Protein AF-A0A3Q0IQV8-F1 (afdb_monomer_lite)

Sequence (114 aa):
MNAAEHHQATDVEWDPTGRYVMSGVSLWKTKADTGYWQWSFQGKIIKRFNSPTFCQLRWRPRPASLLSKEQVDKIKKSLKKYTPAFEAKDRQRMNKASKVREMDEGRGQKSVTN

Secondary structure (DSSP, 8-state):
------TT--EEEE-TTSSEEEEEE-TTT-SSS-EEEEEETTS-EEEEEE-TT-----PPPPPPPSS-HHHHHHHHHHHHHHHHHHHHHHHHHHHHHHHHHHHHHHHHHHTS--

Organism: Diaphorina citri (NCBI:txid121845)

pLDDT: mean 85.25, std 12.49, range [41.38, 95.31]

InterPro domains:
  IPR011400 Eukaryotic translation initiation factor 3 subunit B [PTHR14068] (1-102)
  IPR013979 Translation initiation factor, beta propellor-like domain [PF08662] (1-56)

Foldseek 3Di:
DPDDDDPQFDDKDAAPVNQKIKTFRACVVDQPQGWMWIAGNVRHTPDTDTDSHHHDDDHDDDDDDPDDPVRVVVCVVCVVVCVVVVVVVVVVVVVVVVVVVVVVVVVVVVVVPD

Structure (mmCIF, N/CA/C/O backbone):
data_AF-A0A3Q0IQV8-F1
#
_entry.id   AF-A0A3Q0IQV8-F1
#
loop_
_atom_site.group_PDB
_atom_site.id
_atom_site.type_symbol
_atom_site.label_atom_id
_atom_site.label_alt_id
_atom_site.label_comp_id
_atom_site.label_asym_id
_atom_site.label_entity_id
_atom_site.label_seq_id
_atom_site.pdbx_PDB_ins_code
_atom_site.Cartn_x
_atom_site.Cartn_y
_atom_site.Cartn_z
_atom_site.occupancy
_atom_site.B_iso_or_equiv
_atom_site.auth_seq_id
_atom_site.auth_comp_id
_atom_site.auth_asym_id
_atom_site.auth_atom_id
_atom_site.pdbx_PDB_model_num
ATOM 1 N N . MET A 1 1 ? 3.872 20.881 -4.314 1.00 44.56 1 MET A N 1
ATOM 2 C CA . MET A 1 1 ? 3.440 19.507 -4.653 1.00 44.56 1 MET A CA 1
ATOM 3 C C . MET A 1 1 ? 4.690 18.678 -4.860 1.00 44.56 1 MET A C 1
ATOM 5 O O . MET A 1 1 ? 5.483 19.046 -5.712 1.00 44.56 1 MET A O 1
ATOM 9 N N . ASN A 1 2 ? 4.903 17.621 -4.074 1.00 57.75 2 ASN A N 1
ATOM 10 C CA . ASN A 1 2 ? 5.966 16.660 -4.374 1.00 57.75 2 ASN A CA 1
ATOM 11 C C . ASN A 1 2 ? 5.451 15.757 -5.494 1.00 57.75 2 ASN A C 1
ATOM 13 O O . ASN A 1 2 ? 4.668 14.847 -5.233 1.00 57.75 2 ASN A O 1
ATOM 17 N N . ALA A 1 3 ? 5.814 16.070 -6.735 1.00 65.06 3 ALA A N 1
ATOM 18 C CA . ALA A 1 3 ? 5.588 15.177 -7.859 1.00 65.06 3 ALA A CA 1
ATOM 19 C C . ALA A 1 3 ? 6.676 14.104 -7.821 1.00 65.06 3 ALA A C 1
ATOM 21 O O . ALA A 1 3 ? 7.862 14.417 -7.733 1.00 65.06 3 ALA A O 1
ATOM 22 N N . ALA A 1 4 ? 6.269 12.843 -7.822 1.00 79.00 4 ALA A N 1
ATOM 23 C CA . ALA A 1 4 ? 7.186 11.726 -7.902 1.00 79.00 4 ALA A CA 1
ATOM 24 C C . ALA A 1 4 ? 6.721 10.811 -9.031 1.00 79.00 4 ALA A C 1
ATOM 26 O O . ALA A 1 4 ? 5.536 10.494 -9.137 1.00 79.00 4 ALA A O 1
ATOM 27 N N . GLU A 1 5 ? 7.655 10.449 -9.903 1.00 87.19 5 GLU A N 1
ATOM 28 C CA . GLU A 1 5 ? 7.357 9.849 -11.200 1.00 87.19 5 GLU A CA 1
ATOM 29 C C . GLU A 1 5 ? 7.747 8.375 -11.228 1.00 87.19 5 GLU A C 1
ATOM 31 O O . GLU A 1 5 ? 8.796 7.995 -10.712 1.00 87.19 5 GLU A O 1
ATOM 36 N N . HIS A 1 6 ? 6.906 7.550 -11.856 1.00 89.06 6 HIS A N 1
ATOM 37 C CA . HIS A 1 6 ? 7.214 6.165 -12.198 1.00 89.06 6 HIS A CA 1
ATOM 38 C C . HIS A 1 6 ? 7.140 6.022 -13.715 1.00 89.06 6 HIS A C 1
ATOM 40 O O . HIS A 1 6 ? 6.059 5.869 -14.287 1.00 89.06 6 HIS A O 1
ATOM 46 N N . HIS A 1 7 ? 8.292 6.127 -14.371 1.00 89.00 7 HIS A N 1
ATOM 47 C CA . HIS A 1 7 ? 8.364 6.014 -15.822 1.00 89.00 7 HIS A CA 1
ATOM 48 C C . HIS A 1 7 ? 7.900 4.633 -16.284 1.00 89.00 7 HIS A C 1
ATOM 50 O O . HIS A 1 7 ? 8.180 3.627 -15.638 1.00 89.00 7 HIS A O 1
ATOM 56 N N . GLN A 1 8 ? 7.178 4.610 -17.406 1.00 90.44 8 GLN A N 1
ATOM 57 C CA . GLN A 1 8 ? 6.636 3.395 -18.022 1.00 90.44 8 GLN A CA 1
ATOM 58 C C . GLN A 1 8 ? 5.690 2.580 -17.126 1.00 90.44 8 GLN A C 1
ATOM 60 O O . GLN A 1 8 ? 5.437 1.416 -17.426 1.00 90.44 8 GLN A O 1
ATOM 65 N N . ALA A 1 9 ? 5.132 3.174 -16.062 1.00 91.38 9 ALA A N 1
ATOM 66 C CA . ALA A 1 9 ? 4.147 2.506 -15.220 1.00 91.38 9 ALA A CA 1
ATOM 67 C C . ALA A 1 9 ? 2.972 1.998 -16.065 1.00 91.38 9 ALA A C 1
ATOM 69 O O . ALA A 1 9 ? 2.295 2.757 -16.760 1.00 91.38 9 ALA A O 1
ATOM 70 N N . THR A 1 10 ? 2.739 0.694 -15.996 1.00 92.88 10 THR A N 1
ATOM 71 C CA . THR A 1 10 ? 1.736 0.001 -16.794 1.00 92.88 10 THR A CA 1
ATOM 72 C C . THR A 1 10 ? 0.444 -0.240 -16.044 1.00 92.88 10 THR A C 1
ATOM 74 O O . THR A 1 10 ? -0.606 -0.362 -16.676 1.00 92.88 10 THR A O 1
ATOM 77 N N . ASP A 1 11 ? 0.536 -0.369 -14.721 1.00 92.56 11 ASP A N 1
ATOM 78 C CA . ASP A 1 11 ? -0.567 -0.727 -13.840 1.00 92.56 11 ASP A CA 1
ATOM 79 C C . ASP A 1 11 ? -0.451 0.073 -12.537 1.00 92.56 11 ASP A C 1
ATOM 81 O O . ASP A 1 11 ? 0.646 0.266 -12.005 1.00 92.56 11 ASP A O 1
ATOM 85 N N . VAL A 1 12 ? -1.588 0.547 -12.024 1.00 94.25 12 VAL A N 1
ATOM 86 C CA . VAL A 1 12 ? -1.685 1.305 -10.771 1.00 94.25 12 VAL A CA 1
ATOM 87 C C . VAL A 1 12 ? -2.863 0.769 -9.969 1.00 94.25 12 VAL A C 1
ATOM 89 O O . VAL A 1 12 ? -3.970 0.664 -10.495 1.00 94.25 12 VAL A O 1
ATOM 92 N N . GLU A 1 13 ? -2.641 0.437 -8.698 1.00 94.12 13 GLU A N 1
ATOM 93 C CA . GLU A 1 13 ? -3.687 -0.099 -7.825 1.00 94.12 13 GLU A CA 1
ATOM 94 C C . GLU A 1 13 ? -3.569 0.439 -6.395 1.00 94.12 13 GLU A C 1
ATOM 96 O O . GLU A 1 13 ? -2.489 0.482 -5.795 1.00 94.12 13 GLU A O 1
ATOM 101 N N . TRP A 1 14 ? -4.715 0.809 -5.831 1.00 94.06 14 TRP A N 1
ATOM 102 C CA . TRP A 1 14 ? -4.845 1.208 -4.435 1.00 94.06 14 TRP A CA 1
ATOM 103 C C . TRP A 1 14 ? -5.067 0.002 -3.541 1.00 94.06 14 TRP A C 1
ATOM 105 O O . TRP A 1 14 ? -5.815 -0.914 -3.885 1.00 94.06 14 TRP A O 1
ATOM 115 N N . ASP A 1 15 ? -4.456 0.022 -2.360 1.00 93.69 15 ASP A N 1
ATOM 116 C CA . ASP A 1 15 ? -4.752 -0.997 -1.369 1.00 93.69 15 ASP A CA 1
ATOM 117 C C . ASP A 1 15 ? -6.200 -0.841 -0.856 1.00 93.69 15 ASP A C 1
ATOM 119 O O . ASP A 1 15 ? -6.707 0.281 -0.782 1.00 93.69 15 ASP A O 1
ATOM 123 N N . PRO A 1 16 ? -6.874 -1.921 -0.416 1.00 90.88 16 PRO A N 1
ATOM 124 C CA . PRO A 1 16 ? -8.252 -1.851 0.079 1.00 90.88 16 PRO A CA 1
ATOM 125 C C . PRO A 1 16 ? -8.471 -0.904 1.271 1.00 90.88 16 PRO A C 1
ATOM 127 O O . PRO A 1 16 ? -9.612 -0.666 1.663 1.00 90.88 16 PRO A O 1
ATOM 130 N N . THR A 1 17 ? -7.401 -0.416 1.912 1.00 88.56 17 THR A N 1
ATOM 131 C CA . THR A 1 17 ? -7.463 0.561 3.009 1.00 88.56 17 THR A CA 1
ATOM 132 C C . THR A 1 17 ? -7.187 2.002 2.575 1.00 88.56 17 THR A C 1
ATOM 134 O O . THR A 1 17 ? -7.426 2.904 3.375 1.00 88.56 17 THR A O 1
ATOM 137 N N . GLY A 1 18 ? -6.707 2.228 1.347 1.00 91.00 18 GLY A N 1
ATOM 138 C CA . GLY A 1 18 ? -6.386 3.549 0.794 1.00 91.00 18 GLY A CA 1
ATOM 139 C C . GLY A 1 18 ? -5.144 4.223 1.392 1.00 91.00 18 GLY A C 1
ATOM 140 O O . GLY A 1 18 ? -4.935 5.417 1.201 1.00 91.00 18 GLY A O 1
ATOM 141 N N . ARG A 1 19 ? -4.320 3.494 2.150 1.00 92.31 19 ARG A N 1
ATOM 142 C CA . ARG A 1 19 ? -3.093 4.018 2.778 1.00 92.31 19 ARG A CA 1
ATOM 143 C C . ARG A 1 19 ? -1.876 3.930 1.864 1.00 92.31 19 ARG A C 1
ATOM 145 O O . ARG A 1 19 ? -0.910 4.668 2.081 1.00 92.31 19 ARG A O 1
ATOM 152 N N . TYR A 1 20 ? -1.922 3.046 0.875 1.00 95.00 20 TYR A N 1
ATOM 153 C CA . TYR A 1 20 ? -0.833 2.748 -0.035 1.00 95.00 20 TYR A CA 1
ATOM 154 C C . TYR A 1 20 ? -1.317 2.689 -1.482 1.00 95.00 20 TYR A C 1
ATOM 156 O O . TYR A 1 20 ? -2.386 2.157 -1.786 1.00 95.00 20 TYR A O 1
ATOM 164 N N . VAL A 1 21 ? -0.468 3.182 -2.377 1.00 94.94 21 VAL A N 1
ATOM 165 C CA . VAL A 1 21 ? -0.601 2.999 -3.826 1.00 94.94 21 VAL A CA 1
ATOM 166 C C . VAL A 1 21 ? 0.520 2.088 -4.277 1.00 94.94 21 VAL A C 1
ATOM 168 O O . VAL A 1 21 ? 1.641 2.187 -3.777 1.00 94.94 21 VAL A O 1
ATOM 171 N N . MET A 1 22 ? 0.237 1.229 -5.243 1.00 94.94 22 MET A N 1
ATOM 172 C CA . MET A 1 22 ? 1.261 0.522 -6.000 1.00 94.94 22 MET A CA 1
ATOM 173 C C . MET A 1 22 ? 1.199 0.987 -7.436 1.00 94.94 22 MET A C 1
ATOM 175 O O . MET A 1 22 ? 0.115 1.081 -8.004 1.00 94.94 22 MET A O 1
ATOM 179 N N . SER A 1 23 ? 2.359 1.220 -8.028 1.00 95.19 23 SER A N 1
ATOM 180 C CA . SER A 1 23 ? 2.488 1.290 -9.478 1.00 95.19 23 SER A CA 1
ATOM 181 C C . SER A 1 23 ? 3.516 0.268 -9.934 1.00 95.19 23 SER A C 1
ATOM 183 O O . SER A 1 23 ? 4.516 0.052 -9.253 1.00 95.19 23 SER A O 1
ATOM 185 N N . GLY A 1 24 ? 3.251 -0.409 -11.044 1.00 94.94 24 GLY A N 1
ATOM 186 C CA . GLY A 1 24 ? 4.095 -1.475 -11.571 1.00 94.94 24 GLY A CA 1
ATOM 187 C C . GLY A 1 24 ? 4.384 -1.303 -13.051 1.00 94.94 24 GLY A C 1
ATOM 188 O O . GLY A 1 24 ? 3.607 -0.668 -13.758 1.00 94.94 24 GLY A O 1
ATOM 189 N N . VAL A 1 25 ? 5.494 -1.884 -13.495 1.00 95.19 25 VAL A N 1
ATOM 190 C CA . VAL A 1 25 ? 5.911 -2.003 -14.895 1.00 95.19 25 VAL A CA 1
ATOM 191 C C . VAL A 1 25 ? 5.957 -3.487 -15.220 1.00 95.19 25 VAL A C 1
ATOM 193 O O . VAL A 1 25 ? 6.883 -4.187 -14.813 1.00 95.19 25 VAL A O 1
ATOM 196 N N . SER A 1 26 ? 4.920 -3.977 -15.893 1.00 92.88 26 SER A N 1
ATOM 197 C CA . SER A 1 26 ? 4.748 -5.390 -16.229 1.00 92.88 26 SER A CA 1
ATOM 198 C C . SER A 1 26 ? 5.650 -5.825 -17.384 1.00 92.88 26 SER A C 1
ATOM 200 O O . SER A 1 26 ? 5.658 -5.193 -18.443 1.00 92.88 26 SER A O 1
ATOM 202 N N . LEU A 1 27 ? 6.289 -6.986 -17.220 1.00 93.81 27 LEU A N 1
ATOM 203 C CA . LEU A 1 27 ? 7.024 -7.704 -18.264 1.00 93.81 27 LEU A CA 1
ATOM 204 C C . LEU A 1 27 ? 6.182 -7.946 -19.522 1.00 93.81 27 LEU A C 1
ATOM 206 O O . LEU A 1 27 ? 6.714 -7.994 -20.629 1.00 93.81 27 LEU A O 1
ATOM 210 N N . TRP A 1 28 ? 4.865 -8.109 -19.373 1.00 91.44 28 TRP A N 1
ATOM 211 C CA . TRP A 1 28 ? 3.978 -8.365 -20.509 1.00 91.4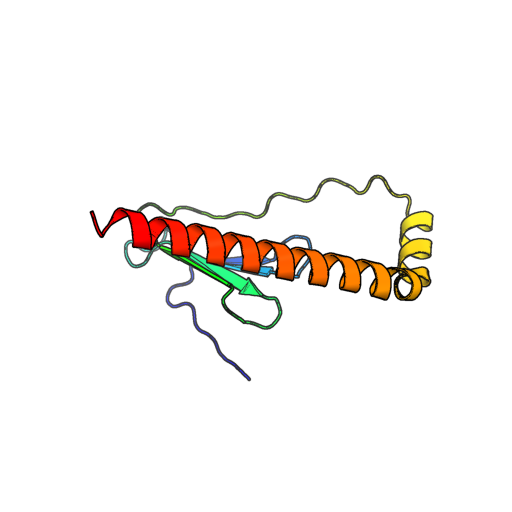4 28 TRP A CA 1
ATOM 212 C C . TRP A 1 28 ? 3.858 -7.170 -21.456 1.00 91.44 28 TRP A C 1
ATOM 214 O O . TRP A 1 28 ? 3.518 -7.352 -22.621 1.00 91.44 28 TRP A O 1
ATOM 224 N N . LYS A 1 29 ? 4.124 -5.958 -20.961 1.00 88.75 29 LYS A N 1
ATOM 225 C CA . LYS A 1 29 ? 3.991 -4.707 -21.716 1.00 88.75 29 LYS A CA 1
ATOM 226 C C . LYS A 1 29 ? 5.356 -4.107 -22.068 1.00 88.75 29 LYS A C 1
ATOM 228 O O . LYS A 1 29 ? 5.526 -3.637 -23.189 1.00 88.75 29 LYS A O 1
ATOM 233 N N . THR A 1 30 ? 6.333 -4.179 -21.159 1.00 87.00 30 THR A N 1
ATOM 234 C CA . THR A 1 30 ? 7.682 -3.626 -21.359 1.00 87.00 30 THR A CA 1
ATOM 235 C C . THR A 1 30 ? 8.748 -4.608 -20.878 1.00 87.00 30 THR A C 1
ATOM 237 O O . THR A 1 30 ? 8.577 -5.257 -19.856 1.00 87.00 30 THR A O 1
ATOM 240 N N . LYS A 1 31 ? 9.868 -4.721 -21.606 1.00 81.81 31 LYS A N 1
ATOM 241 C CA . LYS A 1 31 ? 10.978 -5.640 -21.272 1.00 81.81 31 LYS A CA 1
ATOM 242 C C . LYS A 1 31 ? 12.101 -5.005 -20.441 1.00 81.81 31 LYS A C 1
ATOM 244 O O . LYS A 1 31 ? 13.030 -5.703 -20.053 1.00 81.81 31 LYS A O 1
ATOM 249 N N . ALA A 1 32 ? 12.039 -3.697 -20.210 1.00 86.50 32 ALA A N 1
ATOM 250 C CA . ALA A 1 32 ? 13.026 -2.930 -19.458 1.00 86.50 32 ALA A CA 1
ATOM 251 C C . ALA A 1 32 ? 12.413 -2.407 -18.153 1.00 86.50 32 ALA A C 1
ATOM 253 O O . ALA A 1 32 ? 11.207 -2.175 -18.092 1.00 86.50 32 ALA A O 1
ATOM 254 N N . ASP A 1 33 ? 13.250 -2.255 -17.124 1.00 86.62 33 ASP A N 1
ATOM 255 C CA . ASP A 1 33 ? 12.905 -1.667 -15.820 1.00 86.62 33 ASP A CA 1
ATOM 256 C C . ASP A 1 33 ? 11.630 -2.223 -15.163 1.00 86.62 33 ASP A C 1
ATOM 258 O O . ASP A 1 33 ? 10.900 -1.527 -14.455 1.00 86.62 33 ASP A O 1
ATOM 262 N N . THR A 1 34 ? 11.378 -3.518 -15.361 1.00 93.62 34 THR A N 1
ATOM 263 C CA . THR A 1 34 ? 10.206 -4.198 -14.815 1.00 93.62 34 THR A CA 1
ATOM 264 C C . THR A 1 34 ? 10.282 -4.306 -13.294 1.00 93.62 34 THR A C 1
ATOM 266 O O . THR A 1 34 ? 11.336 -4.563 -12.697 1.00 93.62 34 THR A O 1
ATOM 269 N N . GLY A 1 35 ? 9.141 -4.120 -12.635 1.00 94.75 35 GLY A N 1
ATOM 270 C CA . GLY A 1 35 ? 9.087 -4.053 -11.180 1.00 94.7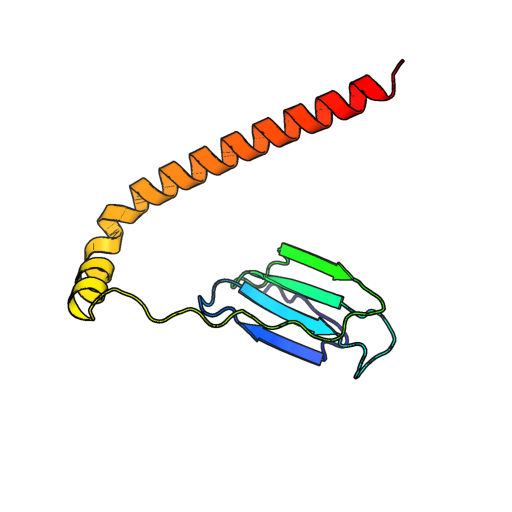5 35 GLY A CA 1
ATOM 271 C C . GLY A 1 35 ? 7.861 -3.327 -10.651 1.00 94.75 35 GLY A C 1
ATOM 272 O O . GLY A 1 35 ? 6.909 -3.058 -11.379 1.00 94.75 35 GLY A O 1
ATOM 273 N N . TYR A 1 36 ? 7.882 -2.998 -9.362 1.00 94.88 36 TYR A N 1
ATOM 274 C CA . TYR A 1 36 ? 6.834 -2.219 -8.718 1.00 94.88 36 TYR A CA 1
ATOM 275 C C . TYR A 1 36 ? 7.388 -1.233 -7.699 1.00 94.88 36 TYR A C 1
ATOM 277 O O . TYR A 1 36 ? 8.420 -1.445 -7.058 1.00 94.88 36 TYR A O 1
ATOM 285 N N . TRP A 1 37 ? 6.670 -0.133 -7.532 1.00 95.12 37 TRP A N 1
ATOM 286 C CA . TRP A 1 37 ? 6.958 0.908 -6.566 1.00 95.12 37 TRP A CA 1
ATOM 287 C C . TRP A 1 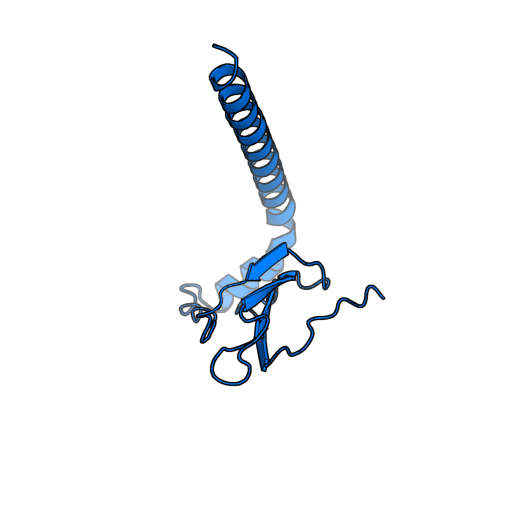37 ? 5.765 1.026 -5.628 1.00 95.12 37 TRP A C 1
ATOM 289 O O . TRP A 1 37 ? 4.611 1.071 -6.057 1.00 95.12 37 TRP A O 1
ATOM 299 N N . GLN A 1 38 ? 6.063 1.046 -4.335 1.00 95.31 38 GLN A N 1
ATOM 300 C CA . GLN A 1 38 ? 5.092 1.238 -3.275 1.00 95.31 38 GLN A CA 1
ATOM 301 C C . GLN A 1 38 ? 5.154 2.672 -2.776 1.00 95.31 38 GLN A C 1
ATOM 303 O O . GLN A 1 38 ? 6.216 3.160 -2.378 1.00 95.31 38 GLN A O 1
ATOM 308 N N . TRP A 1 39 ? 3.992 3.302 -2.720 1.00 94.44 39 TRP A N 1
ATOM 309 C CA . TRP A 1 39 ? 3.803 4.683 -2.315 1.00 94.44 39 TRP A CA 1
ATOM 310 C C . TRP A 1 39 ? 2.918 4.743 -1.082 1.00 94.44 39 TRP A C 1
ATOM 312 O O . TRP A 1 39 ? 1.990 3.948 -0.932 1.00 94.44 39 TRP A O 1
ATOM 322 N N . SER A 1 40 ? 3.164 5.711 -0.211 1.00 93.44 40 SER A N 1
ATOM 323 C CA . SER A 1 40 ? 2.174 6.136 0.770 1.00 93.44 40 SER A CA 1
ATOM 324 C C . SER A 1 40 ? 1.082 6.955 0.084 1.00 93.44 40 SER A C 1
ATOM 326 O O . SER A 1 40 ? 1.309 7.547 -0.972 1.00 93.44 40 SER A O 1
ATOM 328 N N . PHE A 1 41 ? -0.079 7.081 0.726 1.00 90.25 41 PHE A N 1
ATOM 329 C CA . PHE A 1 41 ? -1.157 7.966 0.263 1.00 90.25 41 PHE A CA 1
ATOM 330 C C . PHE A 1 41 ? -0.724 9.438 0.087 1.00 90.25 41 PHE A C 1
ATOM 332 O O . PHE A 1 41 ? -1.388 10.199 -0.604 1.00 90.25 41 PHE A O 1
ATOM 339 N N . GLN A 1 42 ? 0.392 9.846 0.705 1.00 90.31 42 GLN A N 1
ATOM 340 C CA . GLN A 1 42 ? 0.978 11.185 0.577 1.00 90.31 42 GLN A CA 1
ATOM 341 C C . GLN A 1 42 ? 1.903 11.325 -0.646 1.00 90.31 42 GLN A C 1
ATOM 343 O O . GLN A 1 42 ? 2.546 12.362 -0.801 1.00 90.31 42 GLN A O 1
ATOM 348 N N . GLY A 1 43 ? 2.048 10.276 -1.461 1.00 88.75 43 GLY A N 1
ATOM 349 C CA . GLY A 1 43 ? 2.955 10.247 -2.610 1.00 88.75 43 GLY A CA 1
ATOM 350 C C . GLY A 1 43 ? 4.422 9.984 -2.252 1.00 88.75 43 GLY A C 1
ATOM 351 O O . GLY A 1 43 ? 5.297 10.163 -3.094 1.00 88.75 43 GLY A O 1
ATOM 352 N N . LYS A 1 44 ? 4.730 9.557 -1.018 1.00 90.94 44 LYS A N 1
ATOM 353 C CA . LYS A 1 44 ? 6.109 9.203 -0.632 1.00 90.94 44 LYS A CA 1
ATOM 354 C C . LYS A 1 44 ? 6.416 7.764 -1.018 1.00 90.94 44 LYS A C 1
ATOM 356 O O . LYS A 1 44 ? 5.631 6.872 -0.711 1.00 90.94 44 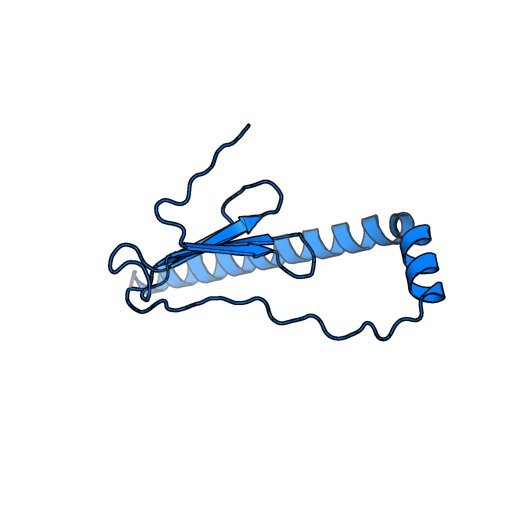LYS A O 1
ATOM 361 N N . ILE A 1 45 ? 7.581 7.522 -1.607 1.00 92.44 45 ILE A N 1
ATOM 362 C CA . ILE A 1 45 ? 8.036 6.165 -1.923 1.00 92.44 45 ILE A CA 1
ATOM 363 C C . ILE A 1 45 ? 8.442 5.460 -0.633 1.00 92.44 45 ILE A C 1
ATOM 365 O O . ILE A 1 45 ? 9.281 5.950 0.117 1.00 92.44 45 ILE A O 1
ATOM 369 N N . ILE A 1 46 ? 7.844 4.298 -0.396 1.00 92.44 46 ILE A N 1
ATOM 370 C CA . ILE A 1 46 ? 8.160 3.419 0.733 1.00 92.44 46 ILE A CA 1
ATOM 371 C C . ILE A 1 46 ? 9.168 2.364 0.297 1.00 92.44 46 ILE A C 1
ATOM 373 O O . ILE A 1 46 ? 10.107 2.059 1.027 1.00 92.44 46 ILE A O 1
ATOM 377 N N . LYS A 1 47 ? 8.965 1.790 -0.893 1.00 92.00 47 LYS A N 1
ATOM 378 C CA . LYS A 1 47 ? 9.821 0.732 -1.420 1.00 92.00 47 LYS A CA 1
ATOM 379 C C . LYS A 1 47 ? 9.811 0.732 -2.939 1.00 92.00 47 LYS A C 1
ATOM 381 O O . LYS A 1 47 ? 8.769 0.938 -3.556 1.00 92.00 47 LYS A O 1
ATOM 386 N N . ARG A 1 48 ? 10.967 0.428 -3.521 1.00 93.88 48 ARG A N 1
ATOM 387 C CA . ARG A 1 48 ? 11.114 0.067 -4.931 1.00 93.88 48 ARG A CA 1
ATOM 388 C C . ARG A 1 48 ? 11.543 -1.387 -5.009 1.00 93.88 48 ARG A C 1
ATOM 390 O O . ARG A 1 48 ? 12.340 -1.845 -4.187 1.00 93.88 48 ARG A O 1
ATOM 397 N N . PHE A 1 49 ? 10.966 -2.114 -5.946 1.00 93.62 49 PHE A N 1
ATOM 398 C CA . PHE A 1 49 ? 11.325 -3.488 -6.227 1.00 93.62 49 PHE A CA 1
ATOM 399 C C . PHE A 1 49 ? 11.468 -3.645 -7.729 1.00 93.62 49 PHE A C 1
ATOM 401 O O . PHE A 1 49 ? 10.507 -3.442 -8.465 1.00 93.62 49 PHE A O 1
ATOM 408 N N . ASN A 1 50 ? 12.658 -4.035 -8.160 1.00 92.69 50 ASN A N 1
ATOM 409 C CA . ASN A 1 50 ? 12.970 -4.260 -9.558 1.00 92.69 50 ASN A CA 1
ATOM 410 C C . ASN A 1 50 ? 13.189 -5.759 -9.737 1.00 92.69 50 ASN A C 1
ATOM 412 O O . ASN A 1 50 ? 13.914 -6.384 -8.962 1.00 92.69 50 ASN A O 1
ATOM 416 N N . SER A 1 51 ? 12.535 -6.338 -10.735 1.00 91.62 51 SER A N 1
ATOM 417 C CA . SER A 1 51 ? 12.725 -7.734 -11.103 1.00 91.62 51 SER A CA 1
ATOM 418 C C . SER A 1 51 ? 12.489 -7.888 -12.599 1.00 91.62 51 SER A C 1
ATOM 420 O O . SER A 1 51 ? 11.408 -7.514 -13.061 1.00 91.62 51 SER A O 1
ATOM 422 N N . PRO A 1 52 ? 13.433 -8.486 -13.351 1.00 90.12 52 PRO A N 1
ATOM 423 C CA . PRO A 1 52 ? 13.313 -8.675 -14.799 1.00 90.12 52 PRO A CA 1
ATOM 424 C C . PRO A 1 52 ? 12.142 -9.589 -15.190 1.00 90.12 52 PRO A C 1
ATOM 426 O O . PRO A 1 52 ? 11.724 -9.612 -16.340 1.00 90.12 52 PRO A O 1
ATOM 429 N N . THR A 1 53 ? 11.602 -10.354 -14.237 1.00 91.88 53 THR A N 1
ATOM 430 C CA . THR A 1 53 ? 10.494 -11.295 -14.443 1.00 91.88 53 THR A CA 1
ATOM 431 C C . THR A 1 53 ? 9.192 -10.839 -13.781 1.00 91.88 53 THR A C 1
ATOM 433 O O . THR A 1 53 ? 8.295 -11.645 -13.533 1.00 91.88 53 THR A O 1
ATOM 436 N N . PHE A 1 54 ? 9.066 -9.549 -13.454 1.00 92.75 54 PHE A N 1
ATOM 437 C CA . PHE A 1 54 ? 7.858 -9.025 -12.822 1.00 92.75 54 PHE A CA 1
ATOM 438 C C . PHE A 1 54 ? 6.675 -9.000 -13.800 1.00 92.75 54 PHE A C 1
ATOM 440 O O . PHE A 1 54 ? 6.648 -8.206 -14.733 1.00 92.75 54 PHE A O 1
ATOM 447 N N . CYS A 1 55 ? 5.662 -9.833 -13.559 1.00 92.06 55 CYS A N 1
ATOM 448 C CA . CYS A 1 55 ? 4.466 -9.889 -14.403 1.00 92.06 55 CYS A CA 1
ATOM 449 C C . CYS A 1 55 ? 3.334 -8.993 -13.891 1.00 92.06 55 CYS A C 1
ATOM 451 O O . CYS A 1 55 ? 2.815 -8.166 -14.632 1.00 92.06 55 CYS A O 1
ATOM 453 N N . GLN A 1 56 ? 2.923 -9.163 -12.633 1.00 92.19 56 GLN A N 1
ATOM 454 C CA . GLN A 1 56 ? 1.805 -8.417 -12.059 1.00 92.19 56 GLN A CA 1
ATOM 455 C C . GLN A 1 56 ? 1.898 -8.350 -10.538 1.00 92.19 56 GLN A C 1
ATOM 457 O O . GLN A 1 56 ? 2.485 -9.218 -9.888 1.00 92.19 56 GLN A O 1
ATOM 462 N N . LEU A 1 57 ? 1.231 -7.350 -9.973 1.00 92.00 57 LEU A N 1
ATOM 463 C CA . LEU A 1 57 ? 0.972 -7.236 -8.548 1.00 92.00 57 LEU A CA 1
ATOM 464 C C . LEU A 1 57 ? -0.502 -6.908 -8.364 1.00 92.00 57 LEU A C 1
ATOM 466 O O . LEU A 1 57 ? -1.039 -6.081 -9.095 1.00 92.00 57 LEU A O 1
ATOM 470 N N . ARG A 1 58 ? -1.142 -7.571 -7.400 1.00 92.25 58 ARG A N 1
A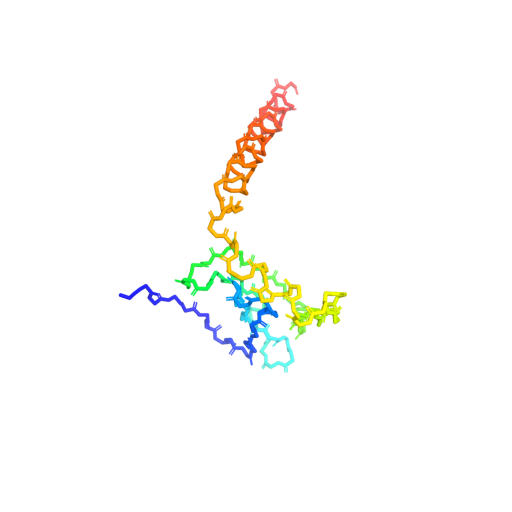TOM 471 C CA . ARG A 1 58 ? -2.520 -7.279 -7.011 1.00 92.25 58 ARG A CA 1
ATOM 472 C C . ARG A 1 58 ? -2.651 -7.257 -5.507 1.00 92.25 58 ARG A C 1
ATOM 474 O O . ARG A 1 58 ? -2.057 -8.093 -4.815 1.00 92.25 58 ARG A O 1
ATOM 481 N N . TRP A 1 59 ? -3.455 -6.334 -5.004 1.00 92.56 59 TRP A N 1
ATOM 482 C CA . TRP A 1 59 ? -3.803 -6.355 -3.595 1.00 92.56 59 TRP A CA 1
ATOM 483 C C . TRP A 1 59 ? -4.727 -7.533 -3.296 1.00 92.56 59 TRP A C 1
ATOM 485 O O . TRP A 1 59 ? -5.646 -7.851 -4.049 1.00 92.56 59 TRP A O 1
ATOM 495 N N . ARG A 1 60 ? -4.490 -8.208 -2.168 1.00 93.69 60 ARG A N 1
ATOM 496 C CA . ARG A 1 60 ? -5.417 -9.235 -1.685 1.00 93.69 60 ARG A CA 1
ATOM 497 C C . ARG A 1 60 ? -6.731 -8.549 -1.285 1.00 93.69 60 ARG A C 1
ATOM 499 O O . ARG A 1 60 ? -6.678 -7.645 -0.447 1.00 93.69 60 ARG A O 1
ATOM 506 N N . PRO A 1 61 ? -7.891 -8.971 -1.825 1.00 89.81 61 PRO A N 1
ATOM 507 C CA . PRO A 1 61 ? -9.179 -8.446 -1.392 1.00 89.81 61 PRO A CA 1
ATOM 508 C C . PRO A 1 61 ? -9.343 -8.631 0.113 1.00 89.81 61 PRO A C 1
ATOM 510 O O . PRO A 1 61 ? -9.021 -9.688 0.663 1.00 89.81 61 PRO A O 1
ATOM 513 N N . ARG A 1 62 ? -9.825 -7.593 0.795 1.00 88.75 62 ARG A N 1
ATOM 514 C CA . ARG A 1 62 ? -10.050 -7.662 2.236 1.00 88.75 62 ARG A CA 1
ATOM 515 C C . ARG A 1 62 ? -11.310 -8.498 2.501 1.00 88.75 62 ARG A C 1
ATOM 517 O O . ARG A 1 62 ? -12.353 -8.161 1.940 1.00 88.75 62 ARG A O 1
ATOM 524 N N . PRO A 1 63 ? -11.251 -9.535 3.355 1.00 89.12 63 PRO A N 1
ATOM 525 C CA . PRO A 1 63 ? -12.442 -10.266 3.772 1.00 89.12 63 PRO A CA 1
ATOM 526 C C . PRO A 1 63 ? -13.503 -9.334 4.361 1.00 89.12 63 PRO A C 1
ATOM 528 O O . PRO A 1 63 ? -13.176 -8.277 4.914 1.00 89.12 63 PRO A O 1
ATOM 531 N N . ALA A 1 64 ? -14.768 -9.744 4.266 1.00 87.50 64 ALA A N 1
ATOM 532 C CA . ALA A 1 64 ? -15.868 -9.005 4.865 1.00 87.50 64 ALA A CA 1
ATOM 533 C C . ALA A 1 64 ? -15.639 -8.829 6.375 1.00 87.50 64 ALA A C 1
ATOM 535 O O . ALA A 1 64 ? -15.162 -9.729 7.067 1.00 87.50 64 ALA A O 1
ATOM 536 N N . SER A 1 65 ? -15.962 -7.640 6.879 1.00 86.94 65 SER A N 1
ATOM 537 C CA . SER A 1 65 ? -15.849 -7.342 8.304 1.00 86.94 65 SER A CA 1
ATOM 538 C C . SER A 1 65 ? -16.806 -8.226 9.101 1.00 86.94 65 SER A C 1
ATOM 540 O O . SER A 1 65 ? -17.982 -8.315 8.765 1.00 86.94 65 SER A O 1
ATOM 542 N N . LEU A 1 66 ? -16.317 -8.810 10.197 1.00 90.75 66 LEU A N 1
ATOM 543 C CA . LEU A 1 66 ? -17.151 -9.535 11.165 1.00 90.75 66 LEU A CA 1
ATOM 544 C C . LEU A 1 66 ? -18.042 -8.597 11.998 1.00 90.75 66 LEU A C 1
ATOM 546 O O . LEU A 1 66 ? -18.912 -9.053 12.732 1.00 90.75 66 LEU A O 1
ATOM 550 N N . LEU A 1 67 ? -17.793 -7.288 11.925 1.00 90.06 67 LEU A N 1
ATOM 551 C CA . LEU A 1 67 ? -18.526 -6.283 12.685 1.00 90.06 67 LEU A CA 1
ATOM 552 C C . LEU A 1 67 ? -19.841 -5.924 11.998 1.00 90.06 67 LEU A C 1
ATOM 554 O O . LEU A 1 67 ? -19.864 -5.657 10.792 1.00 90.06 67 LEU A O 1
ATOM 558 N N . SER A 1 68 ? -20.907 -5.814 12.789 1.00 92.94 68 SER A N 1
ATOM 559 C CA . SER A 1 68 ? -22.176 -5.259 12.320 1.00 92.94 68 SER A CA 1
ATOM 560 C C . SER A 1 68 ? -22.038 -3.765 11.995 1.00 92.94 68 SER A C 1
ATOM 562 O O . SER A 1 68 ? -21.134 -3.078 12.482 1.00 92.94 68 SER A O 1
ATOM 564 N N . LYS A 1 69 ? -22.959 -3.228 11.184 1.00 90.38 69 LYS A N 1
ATOM 565 C CA . LYS A 1 69 ? -22.962 -1.798 10.819 1.00 90.38 69 LYS A CA 1
ATOM 566 C C . LYS A 1 69 ? -23.006 -0.891 12.060 1.00 90.38 69 LYS A C 1
ATOM 568 O O . LYS A 1 69 ? -22.241 0.063 12.147 1.00 90.38 69 LYS A O 1
ATOM 573 N N . GLU A 1 70 ? -23.804 -1.255 13.062 1.00 91.94 70 GLU A N 1
ATOM 574 C CA . GLU A 1 70 ? -23.921 -0.517 14.328 1.00 91.94 70 GLU A CA 1
ATOM 575 C C . GLU A 1 70 ? -22.609 -0.483 15.120 1.00 91.94 70 GLU A C 1
ATOM 577 O O . GLU A 1 70 ? -22.220 0.555 15.662 1.00 91.94 70 GLU A O 1
ATOM 582 N N . GLN A 1 71 ? -21.891 -1.612 15.167 1.00 91.31 71 GLN A N 1
ATOM 583 C CA . GLN A 1 71 ? -20.588 -1.689 15.824 1.00 91.31 71 GLN A CA 1
ATOM 584 C C . GLN A 1 71 ? -19.565 -0.804 15.112 1.00 91.31 71 GLN A C 1
ATOM 586 O O . GLN A 1 71 ? -18.825 -0.070 15.770 1.00 91.31 71 GLN A O 1
ATOM 591 N N . VAL A 1 72 ? -19.550 -0.828 13.777 1.00 90.19 72 VAL A N 1
ATOM 592 C CA . VAL A 1 72 ? -18.676 0.034 12.971 1.00 90.19 72 VAL A CA 1
ATOM 593 C C . VAL A 1 72 ? -18.961 1.511 13.252 1.00 90.19 72 VAL A C 1
ATOM 595 O O . VAL A 1 72 ? -18.023 2.280 13.470 1.00 90.19 72 VAL A O 1
ATOM 598 N N . ASP A 1 73 ? -20.227 1.913 13.325 1.00 90.50 73 ASP A N 1
ATOM 599 C CA . ASP A 1 73 ? -20.595 3.309 13.582 1.00 90.50 73 ASP A CA 1
ATOM 600 C C . ASP A 1 73 ? -20.268 3.747 15.012 1.00 90.50 73 ASP A C 1
ATOM 602 O O . ASP A 1 73 ? -19.766 4.856 15.231 1.00 90.50 73 ASP A O 1
ATOM 606 N N . LYS A 1 74 ? -20.452 2.860 15.997 1.00 91.31 74 LYS A N 1
ATOM 607 C CA . LYS A 1 74 ? -20.006 3.100 17.376 1.00 91.31 74 LYS A CA 1
ATOM 608 C C . LYS A 1 74 ? -18.488 3.287 17.447 1.00 91.31 74 LYS A C 1
ATOM 610 O O . LYS A 1 74 ? -18.017 4.195 18.138 1.00 91.31 74 LYS A O 1
ATOM 615 N N . ILE A 1 75 ? -17.718 2.472 16.720 1.00 89.38 75 ILE A N 1
ATOM 616 C CA . ILE A 1 75 ? -16.252 2.582 16.646 1.00 89.38 75 ILE A CA 1
ATOM 617 C C . ILE A 1 75 ? -15.840 3.900 15.984 1.00 89.38 75 ILE A C 1
ATOM 619 O O . ILE A 1 75 ? -15.001 4.610 16.534 1.00 89.38 75 ILE A O 1
ATOM 623 N N . LYS A 1 76 ? -16.468 4.287 14.866 1.00 87.69 76 LYS A N 1
ATOM 624 C CA . LYS A 1 76 ? -16.198 5.574 14.198 1.00 87.69 76 LYS A CA 1
ATOM 625 C C . LYS A 1 76 ? -16.425 6.764 15.135 1.00 87.69 76 LYS A C 1
ATOM 627 O O . LYS A 1 76 ? -15.587 7.660 15.192 1.00 87.69 76 LYS A O 1
ATOM 632 N N . LYS A 1 77 ? -17.507 6.749 15.925 1.00 90.69 77 LYS A N 1
ATOM 633 C CA . LYS A 1 77 ? -17.810 7.803 16.914 1.00 90.69 77 LYS A CA 1
ATOM 634 C C . LYS A 1 77 ? -16.813 7.837 18.076 1.00 90.69 77 LYS A C 1
ATOM 636 O O . LYS A 1 77 ? -16.476 8.908 18.570 1.00 90.69 77 LYS A O 1
ATOM 641 N N . SER A 1 78 ? -16.322 6.676 18.505 1.00 88.19 78 SER A N 1
ATOM 642 C CA . SER A 1 78 ? -15.382 6.551 19.628 1.00 88.19 78 SER A CA 1
ATOM 643 C C . SER A 1 78 ? -13.906 6.558 19.216 1.00 88.19 78 SER A C 1
ATOM 645 O O . SER A 1 78 ? -13.040 6.408 20.076 1.00 88.19 78 SER A O 1
ATOM 647 N N . LEU A 1 79 ? -13.589 6.796 17.937 1.00 85.12 79 LEU A N 1
ATOM 648 C CA . LEU A 1 79 ? -12.226 6.711 17.404 1.00 85.12 79 LEU A CA 1
ATOM 649 C C . LEU A 1 79 ? -11.231 7.592 18.176 1.00 85.12 79 LEU A C 1
ATOM 651 O O . LEU A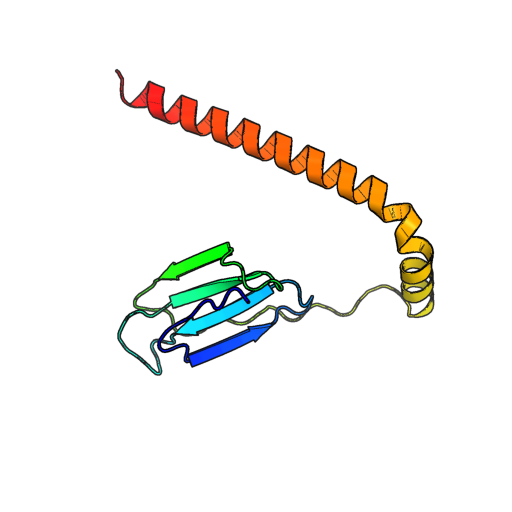 1 79 ? -10.161 7.119 18.548 1.00 85.12 79 LEU A O 1
ATOM 655 N N . LYS A 1 80 ? -11.636 8.821 18.528 1.00 86.50 80 LYS A N 1
ATOM 656 C CA . LYS A 1 80 ? -10.818 9.770 19.307 1.00 86.50 80 LYS A CA 1
ATOM 657 C C . LYS A 1 80 ? -10.379 9.223 20.671 1.00 86.50 80 LYS A C 1
ATOM 659 O O . LYS A 1 80 ? -9.307 9.581 21.143 1.00 86.50 80 LYS A O 1
ATOM 664 N N . LYS A 1 81 ? -11.177 8.347 21.296 1.00 89.44 81 LYS A N 1
ATOM 665 C CA . LYS A 1 81 ? -10.824 7.700 22.572 1.00 89.44 81 LYS A CA 1
ATOM 666 C C . LYS A 1 81 ? -9.682 6.699 22.394 1.00 89.44 81 LYS A C 1
ATOM 668 O O . LYS A 1 81 ? -8.859 6.540 23.289 1.00 89.44 81 LYS A O 1
ATOM 673 N N . TYR A 1 82 ? -9.644 6.010 21.256 1.00 84.50 82 TYR A N 1
ATOM 674 C CA . TYR A 1 82 ? -8.669 4.954 21.007 1.00 84.50 82 TYR A CA 1
ATOM 675 C C . TYR A 1 82 ? -7.367 5.466 20.383 1.00 84.50 82 TYR A C 1
ATOM 677 O O . TYR A 1 82 ? -6.327 4.842 20.592 1.00 84.50 82 TYR A O 1
ATOM 685 N N . THR A 1 83 ? -7.402 6.594 19.664 1.00 87.94 83 THR A N 1
ATOM 686 C CA . THR A 1 83 ? -6.232 7.169 18.978 1.00 87.94 83 THR A CA 1
ATOM 687 C C . THR A 1 83 ? -4.991 7.282 19.875 1.00 87.94 83 THR A C 1
ATOM 689 O O . THR A 1 83 ? -3.970 6.707 19.497 1.00 87.94 83 THR A O 1
ATOM 692 N N . PRO A 1 84 ? -5.038 7.888 21.083 1.00 91.94 84 PRO A N 1
ATOM 693 C CA . PRO A 1 84 ? -3.833 8.058 21.901 1.00 91.94 84 PRO A CA 1
ATOM 694 C C . PRO A 1 84 ? -3.199 6.725 22.316 1.00 91.94 84 PRO A C 1
ATOM 696 O O . PRO A 1 84 ? -1.977 6.579 22.334 1.00 91.94 84 PRO A O 1
ATOM 699 N N . ALA A 1 85 ? -4.029 5.720 22.614 1.00 90.75 85 ALA A N 1
ATOM 700 C CA . ALA A 1 85 ? -3.558 4.396 23.005 1.00 90.75 85 ALA A CA 1
ATOM 701 C C . ALA A 1 85 ? -2.894 3.650 21.836 1.00 90.75 85 ALA A C 1
ATOM 703 O O . ALA A 1 85 ? -1.903 2.945 22.044 1.00 90.75 85 ALA A O 1
ATOM 704 N N . PHE A 1 86 ? -3.419 3.796 20.615 1.00 88.50 86 PHE A N 1
ATOM 705 C CA . PHE A 1 86 ? -2.814 3.208 19.418 1.00 88.50 86 PHE A CA 1
ATOM 706 C C . PHE A 1 86 ? -1.507 3.908 19.043 1.00 88.50 86 PHE A C 1
ATOM 708 O O . PHE A 1 86 ? -0.502 3.229 18.850 1.00 88.50 86 PHE A O 1
ATOM 715 N N . GLU A 1 87 ? -1.475 5.241 19.054 1.00 90.69 87 GLU A N 1
ATOM 716 C CA . GLU A 1 87 ? -0.257 6.005 18.763 1.00 90.69 87 GLU A CA 1
ATOM 717 C C . GLU A 1 87 ? 0.870 5.717 19.761 1.00 90.69 87 GLU A C 1
ATOM 719 O O . GLU A 1 87 ? 2.028 5.562 19.366 1.00 90.69 87 GLU A O 1
ATOM 724 N N . ALA A 1 88 ? 0.549 5.603 21.056 1.00 91.38 88 ALA A N 1
ATOM 725 C CA . ALA A 1 88 ? 1.530 5.237 22.074 1.00 91.38 88 ALA A CA 1
ATOM 726 C C . ALA A 1 88 ? 2.117 3.839 21.816 1.00 91.38 88 ALA A C 1
ATOM 728 O O . ALA A 1 88 ? 3.338 3.661 21.862 1.00 91.38 88 ALA A O 1
ATOM 729 N N . LYS A 1 89 ? 1.268 2.853 21.492 1.00 90.44 89 LYS A N 1
ATOM 730 C CA . LYS A 1 89 ? 1.710 1.486 21.166 1.00 90.44 89 LYS A CA 1
ATOM 731 C C . LYS A 1 89 ? 2.544 1.438 19.887 1.00 90.44 89 LYS A C 1
ATOM 733 O O . LYS A 1 89 ? 3.563 0.748 19.862 1.00 90.44 89 LYS A O 1
ATOM 738 N N . ASP A 1 90 ? 2.153 2.171 18.851 1.00 89.19 90 ASP A N 1
ATOM 739 C CA . ASP A 1 90 ? 2.881 2.199 17.580 1.00 89.19 90 ASP A CA 1
ATOM 740 C C . ASP A 1 90 ? 4.251 2.871 17.733 1.00 89.19 90 ASP A C 1
ATOM 742 O O . ASP A 1 90 ? 5.255 2.340 17.252 1.00 89.19 90 ASP A O 1
ATOM 746 N N . ARG A 1 91 ? 4.337 3.957 18.512 1.00 88.75 91 ARG A N 1
ATOM 747 C CA . ARG A 1 91 ? 5.613 4.605 18.857 1.00 88.75 91 ARG A CA 1
ATOM 748 C C . ARG A 1 91 ? 6.543 3.668 19.626 1.00 88.75 91 ARG A C 1
ATOM 750 O O . ARG A 1 91 ? 7.722 3.557 19.298 1.00 88.75 91 ARG A O 1
ATOM 757 N N . GLN A 1 92 ? 6.014 2.942 20.612 1.00 87.94 92 GLN A N 1
ATOM 758 C CA . GLN A 1 92 ? 6.790 1.945 21.354 1.00 87.94 92 GLN A CA 1
ATOM 759 C C . GLN A 1 92 ? 7.305 0.817 20.447 1.00 87.94 92 GLN A C 1
ATOM 761 O O . GLN A 1 92 ? 8.445 0.377 20.606 1.00 87.94 92 GLN A O 1
ATOM 766 N N . ARG A 1 93 ? 6.490 0.349 19.492 1.00 84.06 93 ARG A N 1
ATOM 767 C CA . ARG A 1 93 ? 6.894 -0.679 18.518 1.00 84.06 93 ARG A CA 1
ATOM 768 C C . ARG A 1 93 ? 7.997 -0.185 17.590 1.00 84.06 93 ARG A C 1
ATOM 770 O O . ARG A 1 93 ? 8.960 -0.919 17.385 1.00 84.06 93 ARG A O 1
ATOM 777 N N . MET A 1 94 ? 7.891 1.046 17.088 1.00 81.88 94 MET A N 1
ATOM 778 C CA . MET A 1 94 ? 8.940 1.649 16.262 1.00 81.88 94 MET A CA 1
ATOM 779 C C . MET A 1 94 ? 10.271 1.724 17.011 1.00 81.88 94 MET A C 1
ATOM 781 O O . MET A 1 94 ? 11.277 1.248 16.499 1.00 81.88 94 MET A O 1
ATOM 785 N N . ASN A 1 95 ? 10.267 2.217 18.252 1.00 82.62 95 ASN A N 1
ATOM 786 C CA . ASN A 1 95 ? 11.492 2.342 19.047 1.00 82.62 95 ASN A CA 1
ATOM 787 C C . ASN A 1 95 ? 12.162 0.984 19.305 1.00 82.62 95 ASN A C 1
ATOM 789 O O . ASN A 1 95 ? 13.385 0.871 19.241 1.00 82.62 95 ASN A O 1
ATOM 793 N N . LYS A 1 96 ? 11.368 -0.063 19.568 1.00 82.69 96 LYS A N 1
ATOM 794 C CA . LYS A 1 96 ? 11.890 -1.430 19.718 1.00 82.69 96 LYS A CA 1
ATOM 795 C C . LYS A 1 96 ? 12.491 -1.948 18.412 1.00 82.69 96 LYS A C 1
ATOM 797 O O . LYS A 1 96 ? 13.582 -2.504 18.443 1.00 82.69 96 LYS A O 1
ATOM 802 N N . ALA A 1 97 ? 11.807 -1.753 17.285 1.00 75.44 97 ALA A N 1
ATOM 803 C CA . ALA A 1 97 ? 12.291 -2.198 15.980 1.00 75.44 97 ALA A CA 1
ATOM 804 C C . ALA A 1 97 ? 13.597 -1.495 15.573 1.00 75.44 97 ALA A C 1
ATOM 806 O O . ALA A 1 97 ? 14.503 -2.161 15.081 1.00 75.44 97 ALA A O 1
ATOM 807 N N . SER A 1 98 ? 13.725 -0.188 15.825 1.00 77.94 98 SER A N 1
ATOM 808 C CA . SER A 1 98 ? 14.969 0.553 15.573 1.00 77.94 98 SER A CA 1
ATOM 809 C C . SER A 1 98 ? 16.123 0.025 16.421 1.00 77.94 98 SER A C 1
ATOM 811 O O . SER A 1 98 ? 17.190 -0.254 15.890 1.00 77.94 98 SER A O 1
ATOM 813 N N . LYS A 1 99 ? 15.881 -0.224 17.715 1.00 75.94 99 LYS A N 1
ATOM 814 C CA . LYS A 1 99 ? 16.907 -0.760 18.617 1.00 75.94 99 LYS A CA 1
ATOM 815 C C . LYS A 1 99 ? 17.372 -2.167 18.225 1.00 75.94 99 LYS A C 1
ATOM 817 O O . LYS A 1 99 ? 18.547 -2.481 18.361 1.00 75.94 99 LYS A O 1
ATOM 822 N N . VAL A 1 100 ? 16.461 -3.013 17.735 1.00 75.81 100 VAL A N 1
ATOM 823 C CA . VAL A 1 100 ? 16.815 -4.347 17.218 1.00 75.81 100 VAL A CA 1
ATOM 824 C C . VAL A 1 100 ? 17.668 -4.232 15.954 1.00 75.81 100 VAL A C 1
ATOM 826 O O . VAL A 1 100 ? 18.680 -4.915 15.857 1.00 75.81 100 VAL A O 1
ATOM 829 N N . ARG A 1 101 ? 17.321 -3.328 15.027 1.00 68.62 101 ARG A N 1
ATOM 830 C CA . ARG A 1 101 ? 18.125 -3.088 13.817 1.00 68.62 101 ARG A CA 1
ATOM 831 C C . ARG A 1 101 ? 19.543 -2.621 14.145 1.00 68.62 101 ARG A C 1
ATOM 833 O O . ARG A 1 101 ? 20.487 -3.187 13.613 1.00 68.62 101 ARG A O 1
ATOM 840 N N . GLU A 1 102 ? 19.694 -1.674 15.070 1.00 73.56 102 GLU A N 1
ATOM 841 C CA . GLU A 1 102 ? 21.013 -1.209 15.532 1.00 73.56 102 GLU A CA 1
ATOM 842 C C . GLU A 1 102 ? 21.848 -2.349 16.146 1.00 73.56 102 GLU A C 1
ATOM 844 O O . GLU A 1 102 ? 23.053 -2.448 15.914 1.00 73.56 102 GLU A O 1
ATOM 849 N N . MET A 1 103 ? 21.214 -3.243 16.912 1.00 67.12 103 MET A N 1
ATOM 850 C CA . MET A 1 103 ? 21.890 -4.405 17.498 1.00 67.12 103 MET A CA 1
ATOM 851 C C . MET A 1 103 ? 22.326 -5.436 16.449 1.00 67.12 103 MET A C 1
ATOM 853 O O . MET A 1 103 ? 23.414 -6.001 16.581 1.00 67.12 103 MET A O 1
ATOM 857 N N . ASP A 1 104 ? 21.506 -5.687 15.429 1.00 70.69 104 ASP A N 1
ATOM 858 C CA . ASP A 1 104 ? 21.832 -6.626 14.349 1.00 70.69 104 ASP A CA 1
ATOM 859 C C . ASP A 1 104 ? 22.937 -6.074 13.430 1.00 70.69 104 ASP A C 1
ATOM 861 O O . ASP A 1 104 ? 23.868 -6.803 13.078 1.00 70.69 104 ASP A O 1
ATOM 865 N N . GLU A 1 105 ? 22.917 -4.774 13.123 1.00 70.06 105 GLU A N 1
ATOM 866 C CA . GLU A 1 105 ? 23.988 -4.103 12.369 1.00 70.06 105 GLU A CA 1
ATOM 867 C C . GLU A 1 105 ? 25.324 -4.114 13.139 1.00 70.06 105 GLU A C 1
ATOM 869 O O . GLU A 1 105 ? 26.376 -4.419 12.568 1.00 70.06 105 GLU A O 1
ATOM 874 N N . GLY A 1 106 ? 25.288 -3.895 14.459 1.00 62.47 106 GLY A N 1
ATOM 875 C CA . GLY A 1 106 ? 26.472 -3.976 15.322 1.00 62.47 106 GLY A CA 1
ATOM 876 C C . GLY A 1 106 ? 27.056 -5.390 15.475 1.00 62.47 106 GLY A C 1
ATOM 877 O O . GLY A 1 106 ? 28.251 -5.540 15.742 1.00 62.47 106 GLY A O 1
ATOM 878 N N . ARG A 1 107 ? 26.251 -6.446 15.283 1.00 58.59 107 ARG A N 1
ATOM 879 C CA . ARG A 1 107 ? 26.733 -7.842 15.227 1.00 58.59 107 ARG A CA 1
ATOM 880 C C . ARG A 1 107 ? 27.402 -8.161 13.889 1.00 58.59 107 ARG A C 1
ATOM 882 O O . ARG A 1 107 ? 28.430 -8.838 13.876 1.00 58.59 107 ARG A O 1
ATOM 889 N N . GLY A 1 108 ? 26.874 -7.628 12.787 1.00 55.50 108 GLY A N 1
ATOM 890 C CA . GLY A 1 108 ? 27.470 -7.770 11.456 1.00 55.50 108 GLY A CA 1
ATOM 891 C C . GLY A 1 108 ? 28.884 -7.186 11.368 1.00 55.50 108 GLY A C 1
ATOM 892 O O . GLY A 1 108 ? 29.779 -7.837 10.838 1.00 55.50 108 GLY A O 1
ATOM 893 N N . GLN A 1 109 ? 29.132 -6.017 11.970 1.00 52.44 109 GLN A N 1
ATOM 894 C CA . GLN A 1 109 ? 30.461 -5.381 11.945 1.00 52.44 109 GLN A CA 1
ATOM 895 C C . GLN A 1 109 ? 31.534 -6.145 12.735 1.00 52.44 109 GLN A C 1
ATOM 897 O O . GLN A 1 109 ? 32.669 -6.239 12.274 1.00 52.44 109 GLN A O 1
ATOM 902 N N . LYS A 1 110 ? 31.181 -6.760 13.873 1.00 52.09 110 LYS A N 1
ATOM 903 C CA . LYS A 1 110 ? 32.119 -7.575 14.674 1.00 52.09 110 LYS A CA 1
ATOM 904 C C . LYS A 1 110 ? 32.501 -8.906 14.018 1.00 52.09 110 LYS A C 1
ATOM 906 O O . LYS A 1 110 ? 33.484 -9.512 14.418 1.00 52.09 110 LYS A O 1
ATOM 911 N N . SER A 1 111 ? 31.733 -9.356 13.026 1.00 50.31 111 SER A N 1
ATOM 912 C CA . SER A 1 111 ? 31.977 -10.615 12.309 1.00 50.31 111 SER A CA 1
ATOM 913 C C . SER A 1 111 ? 33.010 -10.471 11.183 1.00 50.31 111 SER A C 1
ATOM 915 O O . SER A 1 111 ? 33.521 -11.470 10.699 1.00 50.31 111 SER A O 1
ATOM 917 N N . VAL A 1 112 ? 33.304 -9.238 10.755 1.00 51.75 112 VAL A N 1
ATOM 918 C CA . VAL A 1 112 ? 34.235 -8.926 9.651 1.00 51.75 112 VAL A CA 1
ATOM 919 C C . VAL A 1 112 ? 35.628 -8.533 10.176 1.00 51.75 112 VAL A C 1
ATOM 921 O O . VAL A 1 112 ? 36.555 -8.346 9.399 1.00 51.75 112 VAL A O 1
ATOM 924 N N . THR A 1 113 ? 35.797 -8.404 11.496 1.00 50.47 113 THR A N 1
ATOM 925 C CA . THR A 1 113 ? 37.043 -7.941 12.139 1.00 50.47 113 THR A CA 1
ATOM 926 C C . THR A 1 113 ? 37.860 -9.047 12.814 1.00 50.47 113 THR A C 1
ATOM 928 O O . THR A 1 113 ? 38.688 -8.738 13.668 1.00 50.47 113 THR A O 1
ATOM 931 N N . ASN A 1 114 ? 37.657 -10.314 12.445 1.00 41.38 114 ASN A N 1
ATOM 932 C CA . ASN A 1 114 ? 38.439 -11.431 12.976 1.00 41.38 114 ASN A CA 1
ATOM 933 C C . ASN A 1 114 ? 38.917 -12.364 11.866 1.00 41.38 114 ASN A C 1
ATOM 935 O O . ASN A 1 114 ? 38.090 -12.667 10.978 1.00 41.38 114 ASN A O 1
#

Radius of gyration: 20.05 Å; chains: 1; bounding box: 62×31×45 Å